Protein AF-A0A537GXL9-F1 (afdb_monomer_lite)

Foldseek 3Di:
DVVVVVVLVCVLVVLVCVQVVVLVVCCVPPVVVCPPPPLLVVLLQVLLQLLQPPPDDFADQAPDDDDNPVVSVVVVVVVLVVLVVVCVVDVVSVSSNNSNSSNSVNNSVNVSCCPNPFWDFDADPVVRDTAIWGADPNWTAGNPNRDTDDPPVPPDPD

Sequence (158 aa):
MISTVSNRLKAGLLPPLLFLIPISLILFSSVRELVGNALFWLSFAAFALVGAFLFLPEDPIPGQSRKKNKLGFFSLFIVLLLIQLASHWSSDIGVLTFGYAGLPAGVGMRGLYYLLFQSRWDYCPKCERYAWLLKRRGKWYCNVKGHVIESSSQERAD

Structure (mmCIF, N/CA/C/O backbone):
data_AF-A0A537GXL9-F1
#
_entry.id   AF-A0A537GXL9-F1
#
loop_
_atom_site.group_PDB
_atom_site.id
_atom_site.type_symbol
_atom_site.label_atom_id
_atom_site.label_alt_id
_atom_site.label_comp_id
_atom_site.label_asym_id
_atom_site.label_entity_id
_atom_site.label_seq_id
_atom_site.pdbx_PDB_ins_code
_atom_site.Cartn_x
_atom_site.Cartn_y
_atom_site.Cartn_z
_atom_site.occupancy
_atom_site.B_iso_or_equiv
_atom_site.auth_seq_id
_atom_site.auth_comp_id
_atom_site.auth_asym_id
_atom_site.auth_atom_id
_atom_site.pdbx_PDB_model_num
ATOM 1 N N . MET A 1 1 ? -31.370 12.625 1.198 1.00 41.97 1 MET A N 1
ATOM 2 C CA . MET A 1 1 ? -30.502 11.434 1.020 1.00 41.97 1 MET A CA 1
ATOM 3 C C . MET A 1 1 ? -29.516 11.520 -0.156 1.00 41.97 1 MET A C 1
ATOM 5 O O . MET A 1 1 ? -28.562 10.759 -0.163 1.00 41.97 1 MET A O 1
ATOM 9 N N . ILE A 1 2 ? -29.657 12.454 -1.108 1.00 39.47 2 ILE A N 1
ATOM 10 C CA . ILE A 1 2 ? -28.772 12.551 -2.293 1.00 39.47 2 ILE A CA 1
ATOM 11 C C . ILE A 1 2 ? -27.398 13.201 -1.980 1.00 39.47 2 ILE A C 1
ATOM 13 O O . ILE A 1 2 ? -26.395 12.892 -2.621 1.00 39.47 2 ILE A O 1
ATOM 17 N N . SER A 1 3 ? -27.297 14.044 -0.945 1.00 46.00 3 SER A N 1
ATOM 18 C CA . SER A 1 3 ? -26.059 14.776 -0.614 1.00 46.00 3 SER A CA 1
ATOM 19 C C . SER A 1 3 ? -24.956 13.922 0.034 1.00 46.00 3 SER A C 1
ATOM 21 O O . SER A 1 3 ? -23.770 14.184 -0.169 1.00 46.00 3 SER A O 1
ATOM 23 N N . THR A 1 4 ? -25.306 12.870 0.779 1.00 45.09 4 THR A N 1
ATOM 24 C CA . THR A 1 4 ? -24.334 11.999 1.465 1.00 45.09 4 THR A CA 1
ATOM 25 C C . THR A 1 4 ? -23.649 11.012 0.521 1.00 45.09 4 THR A C 1
ATOM 27 O O . THR A 1 4 ? -22.480 10.683 0.736 1.00 45.09 4 THR A O 1
ATOM 30 N N . VAL A 1 5 ? -24.324 10.590 -0.556 1.00 48.75 5 VAL A N 1
ATOM 31 C CA . VAL A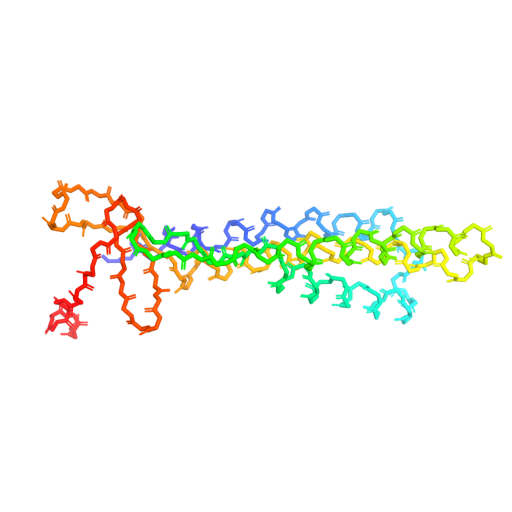 1 5 ? -23.738 9.731 -1.600 1.00 48.75 5 VAL A CA 1
ATOM 32 C C . VAL A 1 5 ? -22.631 10.481 -2.342 1.00 48.75 5 VAL A C 1
ATOM 34 O O . VAL A 1 5 ? -21.537 9.943 -2.476 1.00 48.75 5 VAL A O 1
ATOM 37 N N . SER A 1 6 ? -22.855 11.753 -2.704 1.00 56.94 6 SER A N 1
ATOM 38 C CA . SER A 1 6 ? -21.841 12.631 -3.321 1.00 56.94 6 SER A CA 1
ATOM 39 C C . SER A 1 6 ? -20.557 12.705 -2.493 1.00 56.94 6 SER A C 1
ATOM 41 O O . SER A 1 6 ? -19.464 12.561 -3.034 1.00 56.94 6 SER A O 1
ATOM 43 N N . ASN A 1 7 ? -20.668 12.896 -1.176 1.00 58.25 7 ASN A N 1
ATOM 44 C CA . ASN A 1 7 ? -19.492 13.075 -0.323 1.00 58.25 7 ASN A CA 1
ATOM 45 C C . ASN A 1 7 ? -18.749 11.765 -0.059 1.00 58.25 7 ASN A C 1
ATOM 47 O O . ASN A 1 7 ? -17.525 11.783 0.027 1.00 58.25 7 ASN A O 1
ATOM 51 N N . ARG A 1 8 ? -19.449 10.625 0.005 1.00 54.66 8 ARG A N 1
ATOM 52 C CA . ARG A 1 8 ? -18.805 9.303 0.078 1.00 54.66 8 ARG A CA 1
ATOM 53 C C . ARG A 1 8 ? -18.135 8.915 -1.234 1.00 54.66 8 ARG A C 1
ATOM 55 O O . ARG A 1 8 ? -17.025 8.399 -1.201 1.00 54.66 8 ARG A O 1
ATOM 62 N N . LEU A 1 9 ? -18.768 9.206 -2.371 1.00 56.34 9 LEU A N 1
ATOM 63 C CA . LEU A 1 9 ? -18.179 8.963 -3.685 1.00 56.34 9 LEU A CA 1
ATOM 64 C C . LEU A 1 9 ? -16.946 9.848 -3.889 1.00 56.34 9 LEU A C 1
ATOM 66 O O . LEU A 1 9 ? -15.905 9.343 -4.282 1.00 56.34 9 LEU A O 1
ATOM 70 N N . LYS A 1 10 ? -17.022 11.139 -3.538 1.00 59.00 10 LYS A N 1
ATOM 71 C CA . LYS A 1 10 ? -15.880 12.067 -3.575 1.00 59.00 10 LYS A CA 1
ATOM 72 C C . LYS A 1 10 ? -14.770 11.634 -2.621 1.00 59.00 10 LYS A C 1
ATOM 74 O O . LYS A 1 10 ? -13.634 11.523 -3.054 1.00 59.00 10 LYS A O 1
ATOM 79 N N . ALA A 1 11 ? -15.080 11.317 -1.363 1.00 59.38 11 ALA A N 1
ATOM 80 C CA . ALA A 1 11 ? -14.088 10.825 -0.403 1.00 59.38 11 ALA A CA 1
ATOM 81 C C . ALA A 1 11 ? -13.484 9.473 -0.815 1.00 59.38 11 ALA A C 1
ATOM 83 O O . ALA A 1 11 ? -12.357 9.168 -0.439 1.00 59.38 11 ALA A O 1
ATOM 84 N N . GLY A 1 12 ? -14.220 8.683 -1.599 1.00 59.16 12 GLY A N 1
ATOM 85 C CA . GLY A 1 12 ? -13.768 7.400 -2.108 1.00 59.16 12 GLY A CA 1
ATOM 86 C C . GLY A 1 12 ? -12.988 7.454 -3.422 1.00 59.16 12 GLY A C 1
ATOM 87 O O . GLY A 1 12 ? -12.101 6.633 -3.613 1.00 59.16 12 GLY A O 1
ATOM 88 N N . LEU A 1 13 ? -13.285 8.416 -4.303 1.00 65.06 13 LEU A N 1
ATOM 89 C CA . LEU A 1 13 ? -12.638 8.622 -5.609 1.00 65.06 13 LEU A CA 1
ATOM 90 C C . LEU A 1 13 ? -11.437 9.561 -5.547 1.00 65.06 13 LEU A C 1
ATOM 92 O O . LEU A 1 13 ? -10.501 9.394 -6.327 1.00 65.06 13 LEU A O 1
ATOM 96 N N . LEU A 1 14 ? -11.435 10.516 -4.617 1.00 68.75 14 LEU A N 1
ATOM 97 C CA . LEU A 1 14 ? -10.357 11.486 -4.463 1.00 68.75 14 LEU A CA 1
ATOM 98 C C . LEU A 1 14 ? -9.008 10.824 -4.133 1.00 68.75 14 LEU A C 1
ATOM 100 O O . LEU A 1 14 ? -8.039 11.145 -4.817 1.00 68.75 14 LEU A O 1
ATOM 104 N N . PRO A 1 15 ? -8.900 9.879 -3.177 1.00 68.19 15 PRO A N 1
ATOM 105 C CA . PRO A 1 15 ? -7.617 9.246 -2.922 1.00 68.19 15 PRO A CA 1
ATOM 106 C C . PRO A 1 15 ? -7.126 8.350 -4.083 1.00 68.19 15 PRO A C 1
ATOM 108 O O . PRO A 1 15 ? -5.938 8.435 -4.383 1.00 68.19 15 PRO A O 1
ATOM 111 N N . PRO A 1 16 ? -7.961 7.568 -4.812 1.00 67.19 16 PRO A N 1
ATOM 112 C CA . PRO A 1 16 ? -7.528 6.880 -6.029 1.00 67.19 16 PRO A CA 1
ATOM 113 C C . PRO A 1 16 ? -7.030 7.830 -7.106 1.00 67.19 16 PRO A C 1
ATOM 115 O O . PRO A 1 16 ? -5.985 7.574 -7.696 1.00 67.19 16 PRO A O 1
ATOM 118 N N . LEU A 1 17 ? -7.739 8.936 -7.336 1.00 67.62 17 LEU A N 1
ATOM 119 C CA . LEU A 1 17 ? -7.337 9.957 -8.303 1.00 67.62 17 LEU A CA 1
ATOM 120 C C . LEU A 1 17 ? -6.001 10.597 -7.922 1.00 67.62 17 LEU A C 1
ATOM 122 O O . LEU A 1 17 ? -5.099 10.654 -8.754 1.00 67.62 17 LEU A O 1
ATOM 126 N N . LEU A 1 18 ? -5.836 11.006 -6.661 1.00 70.12 18 LEU A N 1
ATOM 127 C CA . LEU A 1 18 ? -4.585 11.584 -6.158 1.00 70.12 18 LEU A CA 1
ATOM 128 C C . LEU A 1 18 ? -3.403 10.614 -6.249 1.00 70.12 18 LEU A C 1
ATOM 130 O O . LEU A 1 18 ? -2.265 11.065 -6.316 1.00 70.12 18 LEU A O 1
ATOM 134 N N . PHE A 1 19 ? -3.658 9.305 -6.268 1.00 69.44 19 PHE A N 1
ATOM 135 C CA . PHE A 1 19 ? -2.617 8.290 -6.381 1.00 69.44 19 PHE A CA 1
ATOM 136 C C . PHE A 1 19 ? -2.311 7.914 -7.839 1.00 69.44 19 PHE A C 1
ATOM 138 O O . PHE A 1 19 ? -1.150 7.807 -8.228 1.00 69.44 19 PHE A O 1
ATOM 145 N N . LEU A 1 20 ? -3.343 7.750 -8.671 1.00 70.19 20 LEU A N 1
ATOM 146 C CA . LEU A 1 20 ? -3.208 7.343 -10.070 1.00 70.19 20 LEU A CA 1
ATOM 147 C C . LEU A 1 20 ? -2.643 8.458 -10.951 1.00 70.19 20 LEU A C 1
ATOM 149 O O . LEU A 1 20 ? -1.843 8.163 -11.835 1.00 70.19 20 LEU A O 1
ATOM 153 N N . ILE A 1 21 ? -3.004 9.723 -10.714 1.00 73.88 21 ILE A N 1
ATOM 154 C CA . ILE A 1 21 ? -2.525 10.865 -11.512 1.00 73.88 21 ILE A CA 1
ATOM 155 C C . ILE A 1 21 ? -0.989 10.985 -11.506 1.00 73.88 21 ILE A C 1
ATOM 157 O O . ILE A 1 21 ? -0.410 10.989 -12.591 1.00 73.88 21 ILE A O 1
ATOM 161 N N . PRO A 1 22 ? -0.292 11.044 -10.353 1.00 70.50 22 PRO A N 1
ATOM 162 C CA . PRO A 1 22 ? 1.165 11.160 -10.334 1.00 70.50 22 PRO A CA 1
ATOM 163 C C . PRO A 1 22 ? 1.866 9.916 -10.891 1.00 70.50 22 PRO A C 1
ATOM 165 O O . PRO A 1 22 ? 2.869 10.058 -11.580 1.00 70.50 22 PRO A O 1
ATOM 168 N N . ILE A 1 23 ? 1.323 8.710 -10.674 1.00 70.38 23 ILE A N 1
ATOM 169 C CA . ILE A 1 23 ? 1.855 7.481 -11.292 1.00 70.38 23 ILE A CA 1
ATOM 170 C C . ILE A 1 23 ? 1.753 7.566 -12.816 1.00 70.38 23 ILE A C 1
ATOM 172 O O . ILE A 1 23 ? 2.722 7.285 -13.515 1.00 70.38 23 ILE A O 1
ATOM 176 N N . SER A 1 24 ? 0.598 8.000 -13.323 1.00 67.81 24 SER A N 1
ATOM 177 C CA . SER A 1 24 ? 0.365 8.188 -14.757 1.00 67.81 24 SER A CA 1
ATOM 178 C C . SER A 1 24 ? 1.318 9.234 -15.332 1.00 67.81 24 SER A C 1
ATOM 180 O O . SER A 1 24 ? 1.925 9.001 -16.370 1.00 67.81 24 SER A O 1
ATOM 182 N N . LEU A 1 25 ? 1.504 10.356 -14.633 1.00 70.62 25 LEU A N 1
ATOM 183 C CA . LEU A 1 25 ? 2.445 11.405 -15.020 1.00 70.62 25 LEU A CA 1
ATOM 184 C C . LEU A 1 25 ? 3.879 10.881 -15.093 1.00 70.62 25 LEU A C 1
ATOM 186 O O . LEU A 1 25 ? 4.509 11.069 -16.122 1.00 70.62 25 LEU A O 1
ATOM 190 N N . ILE A 1 26 ? 4.359 10.166 -14.071 1.00 69.38 26 ILE A N 1
ATOM 191 C CA . ILE A 1 26 ? 5.714 9.589 -14.048 1.00 69.38 26 ILE A CA 1
ATOM 192 C C . ILE A 1 26 ? 5.900 8.577 -15.188 1.00 69.38 26 ILE A C 1
ATOM 194 O O . ILE A 1 26 ? 6.910 8.618 -15.892 1.00 69.38 26 ILE A O 1
ATOM 198 N N . LEU A 1 27 ? 4.915 7.701 -15.412 1.00 69.12 27 LEU A N 1
ATOM 199 C CA . LEU A 1 27 ? 4.936 6.725 -16.507 1.00 69.12 27 LEU A CA 1
ATOM 200 C C . LEU A 1 27 ? 5.019 7.413 -17.878 1.00 69.12 27 LEU A C 1
ATOM 202 O O . LEU A 1 27 ? 5.805 6.997 -18.729 1.00 69.12 27 LEU A O 1
ATOM 206 N N . PHE A 1 28 ? 4.246 8.482 -18.082 1.00 68.06 28 PHE A N 1
ATOM 207 C CA . PHE A 1 28 ? 4.192 9.199 -19.356 1.00 68.06 28 PHE A CA 1
ATOM 208 C C . PHE A 1 28 ? 5.348 10.185 -19.574 1.00 68.06 28 PHE A C 1
ATOM 210 O O . PHE A 1 28 ? 5.739 10.389 -20.723 1.00 68.06 28 PHE A O 1
ATOM 217 N N . SER A 1 29 ? 5.899 10.796 -18.521 1.00 70.75 29 SER A N 1
ATOM 218 C CA . SER A 1 29 ? 6.971 11.793 -18.638 1.00 70.75 29 SER A CA 1
ATOM 219 C C . SER A 1 29 ? 8.365 11.181 -18.636 1.00 70.75 29 SER A C 1
ATOM 221 O O . SER A 1 29 ? 9.248 11.680 -19.325 1.00 70.75 29 SER A O 1
ATOM 223 N N . SER A 1 30 ? 8.577 10.129 -17.844 1.00 68.69 30 SER A N 1
ATOM 224 C CA . SER A 1 30 ? 9.926 9.668 -17.487 1.00 68.69 30 SER A CA 1
ATOM 225 C C . SER A 1 30 ? 10.250 8.274 -18.017 1.00 68.69 30 SER A C 1
ATOM 227 O O . SER A 1 30 ? 11.415 7.896 -18.056 1.00 68.69 30 SER A O 1
ATOM 229 N N . VAL A 1 31 ? 9.233 7.507 -18.420 1.00 69.25 31 VAL A N 1
ATOM 230 C CA . VAL A 1 31 ? 9.354 6.071 -18.738 1.00 69.25 31 VAL A CA 1
ATOM 231 C C . VAL A 1 31 ? 8.702 5.751 -20.096 1.00 69.25 31 VAL A C 1
ATOM 233 O O . VAL A 1 31 ? 8.457 4.595 -20.428 1.00 69.25 31 VAL A O 1
ATOM 236 N N . ARG A 1 32 ? 8.431 6.780 -20.918 1.00 72.62 32 ARG A N 1
ATOM 237 C CA . ARG A 1 32 ? 7.659 6.682 -22.171 1.00 72.62 32 ARG A CA 1
ATOM 238 C C . ARG A 1 32 ? 8.221 5.655 -23.156 1.00 72.62 32 ARG A C 1
ATOM 240 O O . ARG A 1 32 ? 7.454 4.923 -23.772 1.00 72.62 32 ARG A O 1
ATOM 247 N N . GLU A 1 33 ? 9.542 5.580 -23.280 1.00 76.62 33 GLU A N 1
ATOM 248 C CA . GLU A 1 33 ? 10.225 4.645 -24.189 1.00 76.62 33 GLU A CA 1
ATOM 249 C C . GLU A 1 33 ? 10.126 3.182 -23.728 1.00 76.62 33 GLU A C 1
ATOM 251 O O . GLU A 1 33 ? 10.282 2.257 -24.519 1.00 76.62 33 GLU A O 1
ATOM 256 N N . LEU A 1 34 ? 9.802 2.961 -22.453 1.00 73.00 34 LEU A N 1
ATOM 257 C CA . LEU A 1 34 ? 9.731 1.644 -21.820 1.00 73.00 34 LEU A CA 1
ATOM 258 C C . LEU A 1 34 ? 8.291 1.106 -21.746 1.00 73.00 34 LEU A C 1
ATOM 260 O O . LEU A 1 34 ? 8.098 -0.072 -21.455 1.00 73.00 34 LEU A O 1
ATOM 264 N N . VAL A 1 35 ? 7.279 1.921 -22.078 1.00 74.62 35 VAL A N 1
ATOM 265 C CA . VAL A 1 35 ? 5.852 1.530 -22.104 1.00 74.62 35 VAL A CA 1
ATOM 266 C C . VAL A 1 35 ? 5.581 0.381 -23.085 1.00 74.62 35 VAL A C 1
ATOM 268 O O . VAL A 1 35 ? 4.675 -0.418 -22.860 1.00 74.62 35 VAL A O 1
ATOM 271 N N . GLY A 1 36 ? 6.373 0.255 -24.154 1.00 79.75 36 GLY A N 1
ATOM 272 C CA . GLY A 1 36 ? 6.278 -0.864 -25.101 1.00 79.75 36 GLY A CA 1
ATOM 273 C C . GLY A 1 36 ? 6.973 -2.151 -24.639 1.00 79.75 36 GLY A C 1
ATOM 274 O O . GLY A 1 36 ? 6.840 -3.181 -25.296 1.00 79.75 36 GLY A O 1
ATOM 275 N N . ASN A 1 37 ? 7.723 -2.120 -23.534 1.00 82.38 37 ASN A N 1
ATOM 276 C CA . ASN A 1 37 ? 8.543 -3.243 -23.094 1.00 82.38 37 ASN A CA 1
ATOM 277 C C . ASN A 1 37 ? 7.761 -4.166 -22.141 1.00 82.38 37 ASN A C 1
ATOM 279 O O . ASN A 1 37 ? 7.319 -3.762 -21.066 1.00 82.38 37 ASN A O 1
ATOM 283 N N . ALA A 1 38 ? 7.616 -5.442 -22.506 1.00 85.12 38 ALA A N 1
ATOM 284 C CA . ALA A 1 38 ? 6.902 -6.423 -21.686 1.00 85.12 38 ALA A CA 1
ATOM 285 C C . ALA A 1 38 ? 7.577 -6.673 -20.322 1.00 85.12 38 ALA A C 1
ATOM 287 O O . ALA A 1 38 ? 6.888 -6.872 -19.320 1.00 85.12 38 ALA A O 1
ATOM 288 N N . LEU A 1 39 ? 8.914 -6.615 -20.256 1.00 84.06 39 LEU A N 1
ATOM 289 C CA . LEU A 1 39 ? 9.665 -6.792 -19.007 1.00 84.06 39 LEU A CA 1
ATOM 290 C C . LEU A 1 39 ? 9.406 -5.647 -18.023 1.00 84.06 39 LEU A C 1
ATOM 292 O O . LEU A 1 39 ? 9.336 -5.871 -16.812 1.00 84.06 39 LEU A O 1
ATOM 296 N N . PHE A 1 40 ? 9.195 -4.433 -18.538 1.00 85.25 40 PHE A N 1
ATOM 297 C CA . PHE A 1 40 ? 8.793 -3.295 -17.720 1.00 85.25 40 PHE A CA 1
ATOM 298 C C . PHE A 1 40 ? 7.449 -3.568 -17.030 1.00 85.25 40 PHE A C 1
ATOM 300 O O . PHE A 1 40 ? 7.366 -3.503 -15.807 1.00 85.25 40 PHE A O 1
ATOM 307 N N . TRP A 1 41 ? 6.415 -3.968 -17.774 1.00 86.94 41 TRP A N 1
ATOM 308 C CA . TRP A 1 41 ? 5.0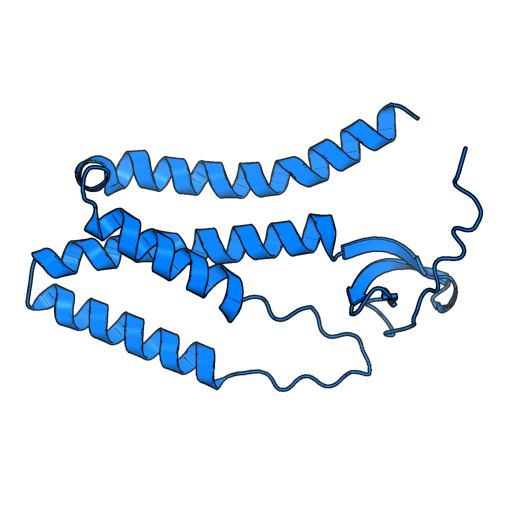99 -4.253 -17.188 1.00 86.94 41 TRP A CA 1
ATOM 309 C C . TRP A 1 41 ? 5.109 -5.434 -16.225 1.00 86.94 41 TRP A C 1
ATOM 311 O O . TRP A 1 41 ? 4.437 -5.388 -15.194 1.00 86.94 41 TRP A O 1
ATOM 321 N N . LEU A 1 42 ? 5.892 -6.471 -16.527 1.00 87.62 42 LEU A N 1
ATOM 322 C CA . LEU A 1 42 ? 6.038 -7.629 -15.651 1.00 87.62 42 LEU A CA 1
ATOM 323 C C . LEU A 1 42 ? 6.684 -7.231 -14.319 1.00 87.62 42 LEU A C 1
ATOM 325 O O . LEU A 1 42 ? 6.162 -7.574 -13.257 1.00 87.62 42 LEU A O 1
ATOM 329 N N . SER A 1 43 ? 7.772 -6.457 -14.362 1.00 86.81 43 SER A N 1
ATOM 330 C CA . SER A 1 43 ? 8.409 -5.942 -13.145 1.00 86.81 43 SER A CA 1
ATOM 331 C C . SER A 1 43 ? 7.492 -4.989 -12.381 1.00 86.81 43 SER A C 1
ATOM 333 O O . SER A 1 43 ? 7.310 -5.166 -11.178 1.00 86.81 43 SER A O 1
ATOM 335 N N . PHE A 1 44 ? 6.831 -4.053 -13.065 1.00 87.31 44 PHE A N 1
ATOM 336 C CA . PHE A 1 44 ? 5.856 -3.145 -12.465 1.00 87.31 44 PHE A CA 1
ATOM 337 C C . PHE A 1 44 ? 4.735 -3.907 -11.747 1.00 87.31 44 PHE A C 1
ATOM 339 O O . PHE A 1 44 ? 4.434 -3.618 -10.590 1.00 87.31 44 PHE A O 1
ATOM 346 N N . ALA A 1 45 ? 4.145 -4.916 -12.392 1.00 87.56 45 ALA A N 1
ATOM 347 C CA . ALA A 1 45 ? 3.084 -5.731 -11.807 1.00 87.56 45 ALA A CA 1
ATOM 348 C C . ALA A 1 45 ? 3.577 -6.547 -10.603 1.00 87.56 45 ALA A C 1
ATOM 350 O O . ALA A 1 45 ? 2.898 -6.596 -9.575 1.00 87.56 45 ALA A O 1
ATOM 351 N N . ALA A 1 46 ? 4.770 -7.144 -10.691 1.00 87.94 46 ALA A N 1
ATOM 352 C CA . ALA A 1 46 ? 5.376 -7.870 -9.578 1.00 87.94 46 ALA A CA 1
ATOM 353 C C . ALA A 1 46 ? 5.603 -6.945 -8.372 1.00 87.94 46 ALA A C 1
ATOM 355 O O . ALA A 1 46 ? 5.186 -7.257 -7.256 1.00 87.94 46 ALA A O 1
ATOM 356 N N . PHE A 1 47 ? 6.183 -5.766 -8.598 1.00 86.38 47 PHE A N 1
ATOM 357 C CA . PHE A 1 47 ? 6.399 -4.770 -7.553 1.00 86.38 47 PHE A CA 1
ATOM 358 C C . PHE A 1 47 ? 5.092 -4.201 -6.997 1.00 86.38 47 PHE A C 1
ATOM 360 O O . PHE A 1 47 ? 4.999 -3.989 -5.789 1.00 86.38 47 PHE A O 1
ATOM 367 N N . ALA A 1 48 ? 4.058 -4.034 -7.821 1.00 86.19 48 ALA A N 1
ATOM 368 C CA . ALA A 1 48 ? 2.729 -3.638 -7.364 1.00 86.19 48 ALA A CA 1
ATOM 369 C C . ALA A 1 48 ? 2.072 -4.702 -6.480 1.00 86.19 48 ALA A C 1
ATOM 371 O O . ALA A 1 48 ? 1.537 -4.372 -5.421 1.00 86.19 48 ALA A O 1
ATOM 372 N N . LEU A 1 49 ? 2.161 -5.983 -6.841 1.00 86.69 49 LEU A N 1
ATOM 373 C CA . LEU A 1 49 ? 1.685 -7.067 -5.980 1.00 86.69 49 LEU A CA 1
ATOM 374 C C . LEU A 1 49 ? 2.426 -7.058 -4.644 1.00 86.69 49 LEU A C 1
ATOM 376 O O . LEU A 1 49 ? 1.809 -7.077 -3.579 1.00 86.69 49 LEU A O 1
ATOM 380 N N . VAL A 1 50 ? 3.750 -6.953 -4.688 1.00 85.25 50 VAL A N 1
ATOM 381 C CA . VAL A 1 50 ? 4.561 -6.909 -3.475 1.00 85.25 50 VAL A CA 1
ATOM 382 C C . VAL A 1 50 ? 4.197 -5.697 -2.606 1.00 85.25 50 VAL A C 1
ATOM 384 O O . VAL A 1 50 ? 3.969 -5.854 -1.407 1.00 85.25 50 VAL A O 1
ATOM 387 N N . GLY A 1 51 ? 4.038 -4.510 -3.195 1.00 81.25 51 GLY A N 1
ATOM 388 C CA . GLY A 1 51 ? 3.580 -3.310 -2.492 1.00 81.25 51 GLY A CA 1
ATOM 389 C C . GLY A 1 51 ? 2.205 -3.498 -1.847 1.00 81.25 51 GLY A C 1
ATOM 390 O O . GLY A 1 51 ? 2.004 -3.143 -0.683 1.00 81.25 51 GLY A O 1
ATOM 391 N N . ALA A 1 52 ? 1.275 -4.130 -2.565 1.00 81.31 52 ALA A N 1
ATOM 392 C CA . ALA A 1 52 ? -0.087 -4.347 -2.095 1.00 81.31 52 ALA A CA 1
ATOM 393 C C . ALA A 1 52 ? -0.183 -5.338 -0.924 1.00 81.31 52 ALA A C 1
ATOM 395 O O . ALA A 1 52 ? -1.032 -5.169 -0.046 1.00 81.31 52 ALA A O 1
ATOM 396 N N . PHE A 1 53 ? 0.663 -6.368 -0.879 1.00 79.31 53 PHE A N 1
ATOM 397 C CA . PHE A 1 53 ? 0.573 -7.411 0.150 1.00 79.31 53 PHE A CA 1
ATOM 398 C C . PHE A 1 53 ? 1.529 -7.215 1.329 1.00 79.31 53 PHE A C 1
ATOM 400 O O . PHE A 1 53 ? 1.229 -7.675 2.432 1.00 79.31 53 PHE A O 1
ATOM 407 N N . LEU A 1 54 ? 2.659 -6.537 1.127 1.00 75.25 54 LEU A N 1
ATOM 408 C CA . LEU A 1 54 ? 3.758 -6.541 2.093 1.00 75.25 54 LEU A CA 1
ATOM 409 C C . LEU A 1 54 ? 3.759 -5.312 3.024 1.00 75.25 54 LEU A C 1
ATOM 411 O O . LEU A 1 54 ? 4.151 -5.430 4.185 1.00 75.25 54 LEU A O 1
ATOM 415 N N . PHE A 1 55 ? 3.273 -4.153 2.559 1.00 65.12 55 PHE A N 1
ATOM 416 C CA . PHE A 1 55 ? 3.456 -2.870 3.260 1.00 65.12 55 PHE A CA 1
ATOM 417 C C . PHE A 1 55 ? 2.313 -2.418 4.172 1.00 65.12 55 PHE A C 1
ATOM 419 O O . PHE A 1 55 ? 2.575 -1.674 5.114 1.00 65.12 55 PHE A O 1
ATOM 426 N N . LEU A 1 56 ? 1.068 -2.844 3.940 1.00 63.06 56 LEU A N 1
ATOM 427 C CA . LEU A 1 56 ? -0.078 -2.467 4.781 1.00 63.06 56 LEU A CA 1
ATOM 428 C C . LEU A 1 56 ? -0.545 -3.653 5.631 1.00 63.06 56 LEU A C 1
ATOM 430 O O . LEU A 1 56 ? -1.486 -4.368 5.259 1.00 63.06 56 LEU A O 1
ATOM 434 N N . PRO A 1 57 ? 0.078 -3.883 6.801 1.00 58.72 57 PRO A N 1
ATOM 435 C CA . PRO A 1 57 ? -0.574 -4.675 7.820 1.00 58.72 57 PRO A CA 1
ATOM 436 C C . PRO A 1 57 ? -1.854 -3.934 8.246 1.00 58.72 57 PRO A C 1
ATOM 438 O O . PRO A 1 57 ? -1.762 -2.808 8.705 1.00 58.72 57 PRO A O 1
ATOM 441 N N . GLU A 1 58 ? -3.029 -4.583 8.121 1.00 63.72 58 GLU A N 1
ATOM 442 C CA . GLU A 1 58 ? -4.293 -4.188 8.802 1.00 63.72 58 GLU A CA 1
ATOM 443 C C . GLU A 1 58 ? -4.014 -3.489 10.145 1.00 63.72 58 GLU A C 1
ATOM 445 O O . GLU A 1 58 ? -3.219 -4.025 10.939 1.00 63.72 58 GLU A O 1
ATOM 450 N N . ASP A 1 59 ? -4.658 -2.343 10.390 1.00 60.59 59 ASP A N 1
ATOM 451 C CA . ASP A 1 59 ? -4.364 -1.534 11.573 1.00 60.59 59 ASP A CA 1
ATOM 452 C C . ASP A 1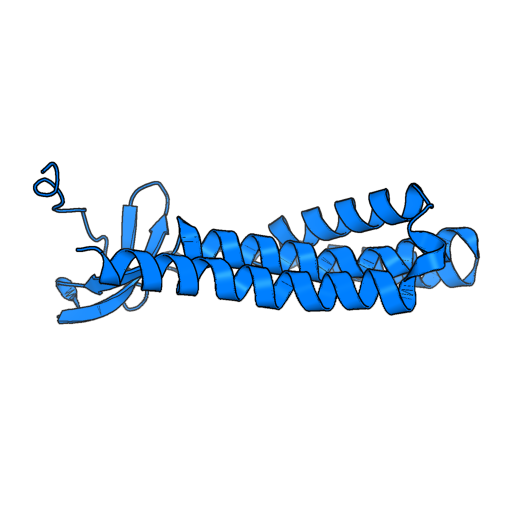 59 ? -4.473 -2.367 12.859 1.00 60.59 59 ASP A C 1
ATOM 454 O O . ASP A 1 59 ? -5.311 -3.276 12.975 1.00 60.59 59 ASP A O 1
ATOM 458 N N . PRO A 1 60 ? -3.609 -2.082 13.846 1.00 59.78 60 PRO A N 1
ATOM 459 C CA . PRO A 1 60 ? -3.663 -2.755 15.126 1.00 59.78 60 PRO A CA 1
ATOM 460 C C . PRO A 1 60 ? -4.979 -2.418 15.828 1.00 59.78 60 PRO A C 1
ATOM 462 O O . PRO A 1 60 ? -5.224 -1.281 16.211 1.00 59.78 60 PRO A O 1
ATOM 465 N N . ILE A 1 61 ? -5.811 -3.433 16.051 1.00 65.69 61 ILE A N 1
ATOM 466 C CA . ILE A 1 61 ? -6.928 -3.322 16.987 1.00 65.69 61 ILE A CA 1
ATOM 467 C C . ILE A 1 61 ? -6.333 -3.403 18.401 1.00 65.69 61 ILE A C 1
ATOM 469 O O . ILE A 1 61 ? -5.666 -4.402 18.704 1.00 65.69 61 ILE A O 1
ATOM 473 N N . PRO A 1 62 ? -6.566 -2.407 19.275 1.00 64.62 62 PRO A N 1
ATOM 474 C CA . PRO A 1 62 ? -6.123 -2.458 20.665 1.00 64.62 62 PRO A CA 1
ATOM 475 C C . PRO A 1 62 ? -6.571 -3.770 21.331 1.00 64.62 62 PRO A C 1
ATOM 477 O O . PRO A 1 62 ? -7.746 -4.125 21.273 1.00 64.62 62 PRO A O 1
ATOM 480 N N . GLY A 1 63 ? -5.632 -4.519 21.919 1.00 59.88 63 GLY A N 1
ATOM 481 C CA . GLY A 1 63 ? -5.893 -5.822 22.553 1.00 59.88 63 GLY A CA 1
ATOM 482 C C . GLY A 1 63 ? -5.696 -7.059 21.662 1.00 59.88 63 GLY A C 1
ATOM 483 O O . GLY A 1 63 ? -5.681 -8.172 22.180 1.00 59.88 63 GLY A O 1
ATOM 484 N N . GLN A 1 64 ? -5.470 -6.908 20.351 1.00 61.59 64 GLN A N 1
ATOM 485 C CA . GLN A 1 64 ? -5.037 -8.014 19.487 1.00 61.59 64 GLN A CA 1
ATOM 486 C C . GLN A 1 64 ? -3.577 -7.825 19.069 1.00 61.59 64 GLN A C 1
ATOM 488 O O . GLN A 1 64 ? -3.262 -7.031 18.183 1.00 61.59 64 GLN A O 1
ATOM 493 N N . SER A 1 65 ? -2.677 -8.586 19.699 1.00 51.97 65 SER A N 1
ATOM 494 C CA . SER A 1 65 ? -1.265 -8.626 19.312 1.00 51.97 65 SER A CA 1
ATOM 495 C C . SER A 1 65 ? -1.112 -9.115 17.871 1.00 51.97 65 SER A C 1
ATOM 497 O O . SER A 1 65 ? -1.713 -10.112 17.463 1.00 51.97 65 SER A O 1
ATOM 499 N N . ARG A 1 66 ? -0.270 -8.423 17.099 1.00 61.16 66 ARG A N 1
ATOM 500 C CA . ARG A 1 66 ? 0.185 -8.877 15.786 1.00 61.16 66 ARG A CA 1
ATOM 501 C C . ARG A 1 66 ? 1.685 -9.117 15.822 1.00 61.16 66 ARG A C 1
ATOM 503 O O . ARG A 1 66 ? 2.450 -8.248 16.236 1.00 61.16 66 ARG A O 1
ATOM 510 N N . LYS A 1 67 ? 2.115 -10.257 15.280 1.00 56.22 67 LYS A N 1
ATOM 511 C CA . LYS A 1 67 ? 3.512 -10.453 14.885 1.00 56.22 67 LYS A CA 1
ATOM 512 C C . LYS A 1 67 ? 3.796 -9.509 13.714 1.00 56.22 67 LYS A C 1
ATOM 514 O O . LYS A 1 67 ? 3.307 -9.728 12.609 1.00 56.22 67 LYS A O 1
ATOM 519 N N . LYS A 1 68 ? 4.542 -8.426 13.958 1.00 56.66 68 LYS A N 1
ATOM 520 C CA . LYS A 1 68 ? 5.093 -7.585 12.885 1.00 56.66 68 LYS A CA 1
ATOM 521 C C . LYS A 1 68 ? 6.017 -8.467 12.049 1.00 56.66 68 LYS A C 1
ATOM 523 O O . LYS A 1 68 ? 7.030 -8.937 12.563 1.00 56.66 68 LYS A O 1
ATOM 528 N N . ASN A 1 69 ? 5.673 -8.705 10.787 1.00 59.31 69 ASN A N 1
ATOM 529 C CA . ASN A 1 69 ? 6.450 -9.576 9.911 1.00 59.31 69 ASN A CA 1
ATOM 530 C C . ASN A 1 69 ? 7.672 -8.814 9.362 1.00 59.31 69 ASN A C 1
ATOM 532 O O . ASN A 1 69 ? 7.737 -8.464 8.187 1.00 59.31 69 ASN A O 1
ATOM 536 N N . LYS A 1 70 ? 8.634 -8.503 10.246 1.00 64.00 70 LYS A N 1
ATOM 537 C CA . LYS A 1 70 ? 9.870 -7.766 9.913 1.00 64.00 70 LYS A CA 1
ATOM 538 C C . LYS A 1 70 ? 10.701 -8.473 8.831 1.00 64.00 70 LYS A C 1
ATOM 540 O O . LYS A 1 70 ? 11.418 -7.813 8.089 1.00 64.00 70 LYS A O 1
ATOM 545 N N . LEU A 1 71 ? 10.559 -9.795 8.721 1.00 67.44 71 LEU A N 1
ATOM 546 C CA . LEU A 1 71 ? 11.281 -10.627 7.761 1.00 67.44 71 LEU A CA 1
ATOM 547 C C . LEU A 1 71 ? 10.953 -10.267 6.301 1.00 67.44 71 LEU A C 1
ATOM 549 O O . LEU A 1 71 ? 11.860 -10.208 5.481 1.00 67.44 71 LEU A O 1
ATOM 553 N N . GLY A 1 72 ? 9.687 -9.951 5.995 1.00 71.25 72 GLY A N 1
ATOM 554 C CA . GLY A 1 72 ? 9.266 -9.608 4.630 1.00 71.25 72 GLY A CA 1
ATOM 555 C C . GLY A 1 72 ? 9.851 -8.284 4.132 1.00 71.25 72 GLY A C 1
ATOM 556 O O . GLY A 1 72 ? 10.200 -8.152 2.962 1.00 71.25 72 GLY A O 1
ATOM 557 N N . PHE A 1 73 ? 9.999 -7.300 5.024 1.00 72.81 73 PHE A N 1
ATOM 558 C CA . PHE A 1 73 ? 10.614 -6.013 4.683 1.00 72.81 73 PHE A CA 1
ATOM 559 C C . PHE A 1 73 ? 12.109 -6.162 4.405 1.00 72.81 73 PHE A C 1
ATOM 561 O O . PHE A 1 73 ? 12.626 -5.571 3.461 1.00 72.81 73 PHE A O 1
ATOM 568 N N . PHE A 1 74 ? 12.798 -6.978 5.205 1.00 77.00 74 PHE A N 1
ATOM 569 C CA . PHE A 1 74 ? 14.223 -7.230 5.018 1.00 77.00 74 PHE A CA 1
ATOM 570 C C . PHE A 1 74 ? 14.497 -8.010 3.725 1.00 77.00 74 PHE A C 1
ATOM 572 O O . PHE A 1 74 ? 15.399 -7.644 2.974 1.00 77.00 74 PHE A O 1
ATOM 579 N N . SER A 1 75 ? 13.676 -9.020 3.402 1.00 78.25 75 SER A N 1
ATOM 580 C CA . SER A 1 75 ? 13.804 -9.748 2.133 1.00 78.25 75 SER A CA 1
ATOM 581 C C . SER A 1 75 ? 13.556 -8.849 0.922 1.00 78.25 75 SER A C 1
ATOM 583 O O . SER A 1 75 ? 14.285 -8.942 -0.060 1.00 78.25 75 SER A O 1
ATOM 585 N N . LEU A 1 76 ? 12.573 -7.944 0.997 1.00 79.38 76 LEU A N 1
ATOM 586 C CA . LEU A 1 76 ? 12.319 -6.966 -0.062 1.00 79.38 76 LEU A CA 1
ATOM 587 C C . LEU A 1 76 ? 13.537 -6.068 -0.299 1.00 79.38 76 LEU A C 1
ATOM 589 O O . LEU A 1 76 ? 13.938 -5.864 -1.441 1.00 79.38 76 LEU A O 1
ATOM 593 N N . PHE A 1 77 ? 14.121 -5.545 0.780 1.00 80.00 77 PHE A N 1
ATOM 594 C CA . PHE A 1 77 ? 15.285 -4.671 0.697 1.00 80.00 77 PHE A CA 1
ATOM 595 C C . PHE A 1 77 ? 16.464 -5.369 0.010 1.00 80.00 77 PHE A C 1
ATOM 597 O O . PHE A 1 77 ? 17.081 -4.789 -0.878 1.00 80.00 77 PHE A O 1
ATOM 604 N N . ILE A 1 78 ? 16.723 -6.635 0.355 1.00 83.19 78 ILE A N 1
ATOM 605 C CA . ILE A 1 78 ? 17.768 -7.438 -0.295 1.00 83.19 78 ILE A CA 1
ATOM 606 C C . ILE A 1 78 ? 17.471 -7.628 -1.786 1.00 83.19 78 ILE A C 1
ATOM 608 O O . ILE A 1 78 ? 18.366 -7.445 -2.605 1.00 83.19 78 ILE A O 1
ATOM 612 N N . VAL A 1 79 ? 16.230 -7.958 -2.159 1.00 82.81 79 VAL A N 1
ATOM 613 C CA . VAL A 1 79 ? 15.849 -8.148 -3.571 1.00 82.81 79 VAL A CA 1
ATOM 614 C C . VAL A 1 79 ? 16.040 -6.861 -4.378 1.00 82.81 79 VAL A C 1
ATOM 616 O O . VAL A 1 79 ? 16.618 -6.903 -5.462 1.00 82.81 79 VAL A O 1
ATOM 619 N N . LEU A 1 80 ? 15.620 -5.714 -3.839 1.00 82.44 80 LEU A N 1
ATOM 620 C CA . LEU A 1 80 ? 15.818 -4.408 -4.478 1.00 82.44 80 LEU A CA 1
ATOM 621 C C . LEU A 1 80 ? 17.306 -4.067 -4.626 1.00 82.44 80 LEU A C 1
ATOM 623 O O . LEU A 1 80 ? 17.727 -3.584 -5.676 1.00 82.44 80 LEU A O 1
ATOM 627 N N . LEU A 1 81 ? 18.110 -4.355 -3.600 1.00 83.12 81 LEU A N 1
ATOM 628 C CA . LEU A 1 81 ? 19.555 -4.141 -3.634 1.00 83.12 81 LEU A CA 1
ATOM 629 C C . LEU A 1 81 ? 20.217 -5.004 -4.720 1.00 83.12 81 LEU A C 1
ATOM 631 O O . LEU A 1 81 ? 21.020 -4.495 -5.496 1.00 83.12 81 LEU A O 1
ATOM 635 N N . LEU A 1 82 ? 19.847 -6.285 -4.816 1.00 84.94 82 LEU A N 1
ATOM 636 C CA . LEU A 1 82 ? 20.376 -7.206 -5.825 1.00 84.94 82 LEU A CA 1
ATOM 637 C C . LEU A 1 82 ? 20.006 -6.787 -7.249 1.00 84.94 82 LEU A C 1
ATOM 639 O O . LEU A 1 82 ? 20.869 -6.814 -8.122 1.00 84.94 82 LEU A O 1
ATOM 643 N N . ILE A 1 83 ? 18.762 -6.362 -7.489 1.00 82.44 83 ILE A N 1
ATOM 644 C CA . ILE A 1 83 ? 18.335 -5.878 -8.812 1.00 82.44 83 ILE A CA 1
ATOM 645 C C . ILE A 1 83 ? 19.081 -4.586 -9.170 1.00 82.44 83 ILE A C 1
ATOM 647 O O . ILE A 1 83 ? 19.526 -4.435 -10.307 1.00 82.44 83 ILE A O 1
ATOM 651 N N . GLN A 1 84 ? 19.308 -3.692 -8.201 1.00 81.19 84 GLN A N 1
ATOM 652 C CA . GLN A 1 84 ? 20.102 -2.481 -8.419 1.00 81.19 84 GLN A CA 1
ATOM 653 C C . GLN A 1 84 ? 21.568 -2.808 -8.753 1.00 81.19 84 GLN A C 1
ATOM 655 O O . GLN A 1 84 ? 22.120 -2.250 -9.698 1.00 81.19 84 GLN A O 1
ATOM 660 N N . LEU A 1 85 ? 22.193 -3.738 -8.029 1.00 84.00 85 LEU A N 1
ATOM 661 C CA . LEU A 1 85 ? 23.557 -4.207 -8.308 1.00 84.00 85 LEU A CA 1
ATOM 662 C C . LEU A 1 85 ? 23.660 -4.880 -9.686 1.00 84.00 85 LEU A C 1
ATOM 664 O O . LEU A 1 85 ? 24.576 -4.582 -10.449 1.00 84.00 85 LEU A O 1
ATOM 668 N N . ALA A 1 86 ? 22.694 -5.732 -10.035 1.00 82.06 86 ALA A N 1
ATOM 669 C CA . ALA A 1 86 ? 22.643 -6.414 -11.325 1.00 82.06 86 ALA A CA 1
ATOM 670 C C . ALA A 1 86 ? 22.410 -5.442 -12.495 1.00 82.06 86 ALA A C 1
ATOM 672 O O . ALA A 1 86 ? 22.979 -5.633 -13.570 1.00 82.06 86 ALA A O 1
ATOM 673 N N . SER A 1 87 ? 21.653 -4.359 -12.280 1.00 81.38 87 SER A N 1
ATOM 674 C CA . SER A 1 87 ? 21.441 -3.317 -13.296 1.00 81.38 87 SER A CA 1
ATOM 675 C C . SER A 1 87 ? 22.730 -2.606 -13.723 1.00 81.38 87 SER A C 1
ATOM 677 O O . SER A 1 87 ? 22.827 -2.129 -14.848 1.00 81.38 87 SER A O 1
ATOM 679 N N . HIS A 1 88 ? 23.750 -2.584 -12.859 1.00 80.56 88 HIS A N 1
ATOM 680 C CA . HIS A 1 88 ? 25.055 -2.011 -13.189 1.00 80.56 88 HIS A CA 1
ATOM 681 C C . HIS A 1 88 ? 25.886 -2.933 -14.105 1.00 80.56 88 HIS A C 1
ATOM 683 O O . HIS A 1 88 ? 26.833 -2.487 -14.748 1.00 80.56 88 HIS A O 1
ATOM 689 N N . TRP A 1 89 ? 25.563 -4.227 -14.155 1.00 81.31 89 TRP A N 1
ATOM 690 C CA . TRP A 1 89 ? 26.310 -5.233 -14.920 1.00 81.31 89 TRP A CA 1
ATOM 691 C C . TRP A 1 89 ? 25.639 -5.580 -16.254 1.00 81.31 89 TRP A C 1
ATOM 693 O O . TRP A 1 89 ? 26.302 -6.076 -17.159 1.00 81.31 89 TRP A O 1
ATOM 703 N N . SER A 1 90 ? 24.339 -5.308 -16.398 1.00 79.12 90 SER A N 1
ATOM 704 C CA . SER A 1 90 ? 23.588 -5.534 -17.634 1.00 79.12 90 SER A CA 1
ATOM 705 C C . SER A 1 90 ? 22.549 -4.435 -17.850 1.00 79.12 90 SER A C 1
ATOM 707 O O . SER A 1 90 ? 21.673 -4.215 -17.011 1.00 79.12 90 SER A O 1
ATOM 709 N N . SER A 1 91 ? 22.618 -3.777 -19.010 1.00 69.94 91 SER A N 1
ATOM 710 C CA . SER A 1 91 ? 21.683 -2.720 -19.417 1.00 69.94 91 SER A CA 1
ATOM 711 C C . SER A 1 91 ? 20.239 -3.212 -19.534 1.00 69.94 91 SER A C 1
ATOM 713 O O . SER A 1 91 ? 19.314 -2.464 -19.223 1.00 69.94 91 SER A O 1
ATOM 715 N N . ASP A 1 92 ? 20.036 -4.480 -19.902 1.00 71.75 92 ASP A N 1
ATOM 716 C CA . ASP A 1 92 ? 18.702 -5.075 -20.058 1.00 71.75 92 ASP A CA 1
ATOM 717 C C . ASP A 1 92 ? 17.989 -5.243 -18.706 1.00 71.75 92 ASP A C 1
ATOM 719 O O . ASP A 1 92 ? 16.768 -5.113 -18.605 1.00 71.75 92 ASP A O 1
ATOM 723 N N . ILE A 1 93 ? 18.761 -5.448 -17.634 1.00 74.06 93 ILE A N 1
ATOM 724 C CA . ILE A 1 93 ? 18.267 -5.518 -16.251 1.00 74.06 93 ILE A CA 1
ATOM 725 C C . ILE A 1 93 ? 17.900 -4.118 -15.735 1.00 74.06 93 ILE A C 1
ATOM 727 O O . ILE A 1 93 ? 17.037 -3.986 -14.865 1.00 74.06 93 ILE A O 1
ATOM 731 N N . GLY A 1 94 ? 18.474 -3.058 -16.314 1.00 72.56 94 GLY A N 1
ATOM 732 C CA . GLY A 1 94 ? 18.131 -1.669 -16.001 1.00 72.56 94 GLY A CA 1
ATOM 733 C C . GLY A 1 94 ? 16.638 -1.369 -16.154 1.00 72.56 94 GLY A C 1
ATOM 734 O O . GLY A 1 94 ? 16.072 -0.650 -15.331 1.00 72.56 94 GLY A O 1
ATOM 735 N N . VAL A 1 95 ? 15.957 -2.009 -17.111 1.00 78.06 95 VAL A N 1
ATOM 736 C CA . VAL A 1 95 ? 14.501 -1.878 -17.314 1.00 78.06 95 VAL A CA 1
ATOM 737 C C . VAL A 1 95 ? 13.697 -2.294 -16.074 1.00 78.06 95 VAL A C 1
ATOM 739 O O . VAL A 1 95 ? 12.677 -1.679 -15.762 1.00 78.06 95 VAL A O 1
ATOM 742 N N . LEU A 1 96 ? 14.172 -3.293 -15.322 1.00 77.81 96 LEU A N 1
ATOM 743 C CA . LEU A 1 96 ? 13.494 -3.801 -14.123 1.00 77.81 96 LEU A CA 1
ATOM 744 C C . LEU A 1 96 ? 13.500 -2.789 -12.970 1.00 77.81 96 LEU A C 1
ATOM 746 O O . LEU A 1 96 ? 12.584 -2.796 -12.147 1.00 77.81 96 LEU A O 1
ATOM 750 N N . THR A 1 97 ? 14.496 -1.898 -12.919 1.00 79.00 97 THR A N 1
ATOM 751 C CA . THR A 1 97 ? 14.584 -0.857 -11.880 1.00 79.00 97 THR A CA 1
ATOM 752 C C . THR A 1 97 ? 13.478 0.191 -12.027 1.00 79.00 97 THR A C 1
ATOM 754 O O . THR A 1 97 ? 12.934 0.663 -11.030 1.00 79.00 97 THR A O 1
ATOM 757 N N . PHE A 1 98 ? 13.034 0.479 -13.255 1.00 80.06 98 PHE A N 1
ATOM 758 C CA . PHE A 1 98 ? 11.872 1.343 -13.492 1.00 80.06 98 PHE A CA 1
ATOM 759 C C . PHE A 1 98 ? 10.564 0.695 -13.018 1.00 80.06 98 PHE A C 1
ATOM 761 O O . PHE A 1 98 ? 9.629 1.393 -12.616 1.00 80.06 98 PHE A O 1
ATOM 768 N N . GLY A 1 99 ? 10.517 -0.640 -12.971 1.00 80.62 99 GLY A N 1
ATOM 769 C CA . GLY A 1 99 ? 9.427 -1.407 -12.372 1.00 80.62 99 GLY A CA 1
ATOM 770 C C . GLY A 1 99 ? 9.203 -1.110 -10.886 1.00 80.62 99 GLY A C 1
ATOM 771 O O . GLY A 1 99 ? 8.104 -1.348 -10.385 1.00 80.62 99 GLY A O 1
ATOM 772 N N . TYR A 1 100 ? 10.177 -0.523 -10.177 1.00 81.88 100 TYR A N 1
ATOM 773 C CA . TYR A 1 100 ? 10.017 -0.112 -8.775 1.00 81.88 100 TYR A CA 1
ATOM 774 C C . TYR A 1 100 ? 8.887 0.897 -8.577 1.00 81.88 100 TYR A C 1
ATOM 776 O O . TYR A 1 100 ? 8.305 0.934 -7.495 1.00 81.88 100 TYR A O 1
ATOM 784 N N . ALA A 1 101 ? 8.510 1.656 -9.611 1.00 80.31 101 ALA A N 1
ATOM 785 C CA . ALA A 1 101 ? 7.326 2.517 -9.579 1.00 80.31 101 ALA A CA 1
ATOM 786 C C . ALA A 1 101 ? 6.023 1.734 -9.303 1.00 80.31 101 ALA A C 1
ATOM 788 O O . ALA A 1 101 ? 5.042 2.306 -8.823 1.00 80.31 101 ALA A O 1
ATOM 789 N N . GLY A 1 102 ? 6.018 0.419 -9.535 1.00 82.69 102 GLY A N 1
ATOM 790 C CA . GLY A 1 102 ? 4.927 -0.472 -9.159 1.00 82.69 102 GLY A CA 1
ATOM 791 C C . GLY A 1 102 ? 4.728 -0.577 -7.646 1.00 82.69 102 GLY A C 1
ATOM 792 O O . GLY A 1 102 ? 3.589 -0.642 -7.196 1.00 82.69 102 GLY A O 1
ATOM 793 N N . LEU A 1 103 ? 5.793 -0.518 -6.834 1.00 82.06 103 LEU A N 1
ATOM 794 C CA . LEU A 1 103 ? 5.695 -0.610 -5.369 1.00 82.06 103 LEU A CA 1
ATOM 795 C C . LEU A 1 103 ? 4.742 0.431 -4.771 1.00 82.06 103 LEU A C 1
ATOM 797 O O . LEU A 1 103 ? 3.769 0.020 -4.132 1.00 82.06 103 LEU A O 1
ATOM 801 N N . PRO A 1 104 ? 4.955 1.750 -4.962 1.00 79.62 104 PRO A N 1
ATOM 802 C CA . PRO A 1 104 ? 4.040 2.744 -4.428 1.00 79.62 104 PRO A CA 1
ATOM 803 C C . PRO A 1 104 ? 2.633 2.546 -4.991 1.00 79.62 104 PRO A C 1
ATOM 805 O O . PRO A 1 104 ? 1.686 2.639 -4.216 1.00 79.62 1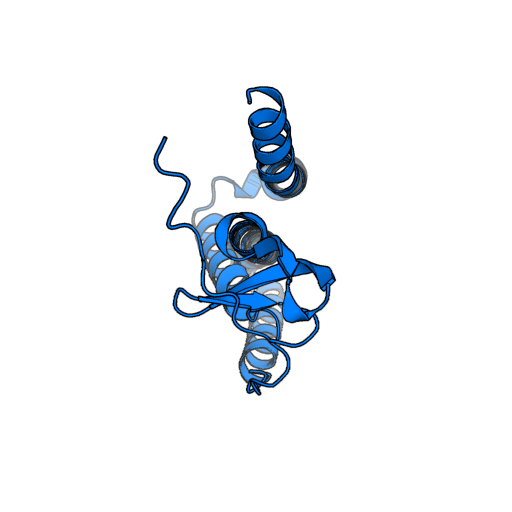04 PRO A O 1
ATOM 808 N N . ALA A 1 105 ? 2.478 2.187 -6.273 1.00 83.00 105 ALA A N 1
ATOM 809 C CA . ALA A 1 105 ? 1.173 1.891 -6.872 1.00 83.00 105 ALA A CA 1
ATOM 810 C C . ALA A 1 105 ? 0.418 0.786 -6.113 1.00 83.00 105 ALA A C 1
ATOM 812 O O . ALA A 1 105 ? -0.750 0.956 -5.755 1.00 83.00 105 ALA A O 1
ATOM 813 N N . GLY A 1 106 ? 1.105 -0.310 -5.794 1.00 83.19 106 GLY A N 1
ATOM 814 C CA . GLY A 1 106 ? 0.578 -1.403 -4.982 1.00 83.19 106 GLY A CA 1
ATOM 815 C C . GLY A 1 106 ? 0.181 -0.977 -3.570 1.00 83.19 106 GLY A C 1
ATOM 816 O O . GLY A 1 106 ? -0.924 -1.280 -3.112 1.00 83.19 106 GLY A O 1
ATOM 817 N N . VAL A 1 107 ? 1.061 -0.235 -2.888 1.00 81.50 107 VAL A N 1
ATOM 818 C CA . VAL A 1 107 ? 0.802 0.309 -1.542 1.00 81.50 107 VAL A CA 1
ATOM 819 C C . VAL A 1 107 ? -0.425 1.219 -1.555 1.00 81.50 107 VAL A C 1
ATOM 821 O O . VAL A 1 107 ? -1.313 1.069 -0.716 1.00 81.50 107 VAL A O 1
ATOM 824 N N . GLY A 1 108 ? -0.509 2.120 -2.533 1.00 79.06 108 GLY A N 1
ATOM 825 C CA . GLY A 1 108 ? -1.646 3.013 -2.720 1.00 79.06 108 GLY A CA 1
ATOM 826 C C . GLY A 1 108 ? -2.938 2.240 -2.933 1.00 79.06 108 GLY A C 1
ATOM 827 O O . GLY A 1 108 ? -3.906 2.459 -2.210 1.00 79.06 108 GLY A O 1
ATOM 828 N N . MET A 1 109 ? -2.944 1.267 -3.848 1.00 82.12 109 MET A N 1
ATOM 829 C CA . MET A 1 109 ? -4.122 0.439 -4.121 1.00 82.12 109 MET A CA 1
ATOM 830 C C . MET A 1 109 ? -4.598 -0.320 -2.876 1.00 82.12 109 MET A C 1
ATOM 832 O O . MET A 1 109 ? -5.798 -0.378 -2.594 1.00 82.12 109 MET A O 1
ATOM 836 N N . ARG A 1 110 ? -3.668 -0.852 -2.076 1.00 81.12 110 ARG A N 1
ATOM 837 C CA . ARG A 1 110 ? -4.005 -1.501 -0.806 1.00 81.12 110 ARG A CA 1
ATOM 838 C C . ARG A 1 110 ? -4.539 -0.513 0.229 1.00 81.12 110 ARG A C 1
ATOM 840 O O . ARG A 1 110 ? -5.504 -0.840 0.919 1.00 81.12 110 ARG A O 1
ATOM 847 N N . GLY A 1 111 ? -3.947 0.675 0.327 1.00 77.75 111 GLY A N 1
ATOM 848 C CA . GLY A 1 111 ? -4.411 1.741 1.216 1.00 77.75 111 GLY A CA 1
ATOM 849 C C . GLY A 1 111 ? -5.822 2.203 0.855 1.00 77.75 111 GLY A C 1
ATOM 850 O O . GLY A 1 111 ? -6.665 2.376 1.730 1.00 77.75 111 GLY A O 1
ATOM 851 N N . LEU A 1 112 ? -6.122 2.295 -0.438 1.00 79.00 112 LEU A N 1
ATOM 852 C CA . LEU A 1 112 ? -7.452 2.612 -0.954 1.00 79.00 112 LEU A CA 1
ATOM 853 C C . LEU A 1 112 ? -8.477 1.546 -0.625 1.00 79.00 112 LEU A C 1
ATOM 855 O O . LEU A 1 112 ? -9.547 1.858 -0.106 1.00 79.00 112 LEU A O 1
ATOM 859 N N . TYR A 1 113 ? -8.134 0.286 -0.880 1.00 80.56 113 TYR A N 1
ATOM 860 C CA . TYR A 1 113 ? -8.975 -0.835 -0.490 1.00 80.56 113 TYR A CA 1
ATOM 861 C C . TYR A 1 113 ? -9.282 -0.798 1.014 1.00 80.56 113 TYR A C 1
ATOM 863 O O . TYR A 1 113 ? -10.420 -1.016 1.432 1.00 80.56 113 TYR A O 1
ATOM 871 N N . TYR A 1 114 ? -8.279 -0.461 1.825 1.00 76.50 114 TYR A N 1
ATOM 872 C CA . TYR A 1 114 ? -8.440 -0.327 3.261 1.00 76.50 114 TYR A CA 1
ATOM 873 C C . TYR A 1 114 ? -9.400 0.809 3.642 1.00 76.50 114 TYR A C 1
ATOM 875 O O . TYR A 1 114 ? -10.364 0.565 4.366 1.00 76.50 114 TYR A O 1
ATOM 883 N N . LEU A 1 115 ? -9.195 2.011 3.100 1.00 75.88 115 LEU A N 1
ATOM 884 C CA . LEU A 1 115 ? -10.023 3.191 3.372 1.00 75.88 115 LEU A CA 1
ATOM 885 C C . LEU A 1 115 ? -11.479 3.042 2.910 1.00 75.88 115 LEU A C 1
ATOM 887 O O . LEU A 1 115 ? -12.382 3.586 3.540 1.00 75.88 115 LEU A O 1
ATOM 891 N N . LEU A 1 116 ? -11.708 2.330 1.806 1.00 77.25 116 LEU A N 1
ATOM 892 C CA . LEU A 1 116 ? -13.034 2.183 1.204 1.00 77.25 116 LEU A CA 1
ATOM 893 C C . LEU A 1 116 ? -13.842 1.025 1.792 1.00 77.25 116 LEU A C 1
ATOM 895 O O . LEU A 1 116 ? -15.054 1.146 1.968 1.00 77.25 116 LEU A O 1
ATOM 899 N N . PHE A 1 117 ? -13.190 -0.110 2.055 1.00 80.50 117 PHE A N 1
ATOM 900 C CA . PHE A 1 117 ? -13.883 -1.363 2.374 1.00 80.50 117 PHE A CA 1
ATOM 901 C C . PHE A 1 117 ? -13.595 -1.891 3.778 1.00 80.50 117 PHE A C 1
ATOM 903 O O . PHE A 1 117 ? -14.402 -2.660 4.313 1.00 80.50 117 PHE A O 1
ATOM 910 N N . GLN A 1 118 ? -12.460 -1.520 4.375 1.00 81.75 118 GLN A N 1
ATOM 911 C CA . GLN A 1 118 ? -12.060 -2.013 5.695 1.00 81.75 118 GLN A CA 1
ATOM 912 C C . GLN A 1 118 ? -12.112 -0.967 6.799 1.00 81.75 118 GLN A C 1
ATOM 914 O O . GLN A 1 118 ? -12.023 -1.349 7.963 1.00 81.75 118 GLN A O 1
ATOM 919 N N . SER A 1 119 ? -12.318 0.307 6.488 1.00 82.06 119 SER A N 1
ATOM 920 C CA . SER A 1 119 ? -12.513 1.335 7.498 1.00 82.06 119 SER A CA 1
ATOM 921 C C . SER A 1 119 ? -13.748 2.183 7.215 1.00 82.06 119 SER A C 1
ATOM 923 O O . SER A 1 119 ? -14.226 2.291 6.088 1.00 82.06 119 SER A O 1
ATOM 925 N N . ARG A 1 120 ? -14.328 2.743 8.275 1.00 83.81 120 ARG A N 1
ATOM 926 C CA . ARG A 1 120 ? -15.387 3.752 8.176 1.00 83.81 120 ARG A CA 1
ATOM 927 C C . ARG A 1 120 ? -15.334 4.681 9.377 1.00 83.81 120 ARG A C 1
ATOM 929 O O . ARG A 1 120 ? -14.963 4.252 10.465 1.00 83.81 120 ARG A O 1
ATOM 936 N N . TRP A 1 121 ? -15.735 5.930 9.197 1.00 82.94 121 TRP A N 1
ATOM 937 C CA . TRP A 1 121 ? -15.912 6.869 10.302 1.00 82.94 121 TRP A CA 1
ATOM 938 C C . TRP A 1 121 ? -17.340 6.759 10.840 1.00 82.94 121 TRP A C 1
ATOM 940 O O . TRP A 1 121 ? -18.292 6.969 10.085 1.00 82.94 121 TRP A O 1
ATOM 950 N N . ASP A 1 122 ? -17.498 6.374 12.106 1.00 86.00 122 ASP A N 1
ATOM 951 C CA . ASP A 1 122 ? -18.809 6.105 12.707 1.00 86.00 122 ASP A CA 1
ATOM 952 C C . ASP A 1 122 ? -18.777 6.300 14.234 1.00 86.00 122 ASP A C 1
ATOM 954 O O . ASP A 1 122 ? -17.709 6.448 14.838 1.00 86.00 122 ASP A O 1
ATOM 958 N N . TYR A 1 123 ? -19.945 6.328 14.870 1.00 82.75 123 TYR A N 1
ATOM 959 C CA . TYR A 1 123 ? -20.054 6.517 16.316 1.00 82.75 123 TYR A CA 1
ATOM 960 C C . TYR A 1 123 ? -19.778 5.213 17.078 1.00 82.75 123 TYR A C 1
ATOM 962 O O . TYR A 1 123 ? -20.332 4.161 16.763 1.00 82.75 123 TYR A O 1
ATOM 970 N N . CYS A 1 124 ? -18.929 5.272 18.108 1.00 86.12 124 CYS A N 1
ATOM 971 C CA . CYS A 1 124 ? -18.661 4.133 18.983 1.00 86.12 124 CYS A CA 1
ATOM 972 C C . CYS A 1 124 ? -19.437 4.284 20.303 1.00 86.12 124 CYS A C 1
ATOM 974 O O . CYS A 1 124 ? -19.019 5.095 21.132 1.00 86.12 124 CYS A O 1
ATOM 976 N N . PRO A 1 125 ? -20.479 3.468 20.571 1.00 85.75 125 PRO A N 1
ATOM 977 C CA . PRO A 1 125 ? -21.329 3.631 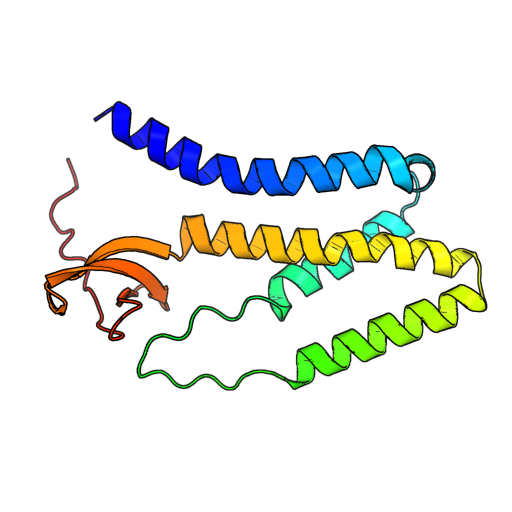21.755 1.00 85.75 125 PRO A CA 1
ATOM 978 C C . PRO A 1 125 ? -20.571 3.404 23.068 1.00 85.75 125 PRO A C 1
ATOM 980 O O . PRO A 1 125 ? -20.815 4.085 24.048 1.00 85.75 125 PRO A O 1
ATOM 983 N N . LYS A 1 126 ? -19.572 2.512 23.082 1.00 87.00 126 LYS A N 1
ATOM 984 C CA . LYS A 1 126 ? -18.744 2.255 24.278 1.00 87.00 126 LYS A CA 1
ATOM 985 C C . LYS A 1 126 ? -17.693 3.334 24.558 1.00 87.00 126 LYS A C 1
ATOM 987 O O . LYS A 1 126 ? -17.118 3.371 25.640 1.00 87.00 126 LYS A O 1
ATOM 992 N N . CYS A 1 127 ? -17.362 4.149 23.558 1.00 85.25 127 CYS A N 1
ATOM 993 C CA . CYS A 1 127 ? -16.403 5.249 23.703 1.00 85.25 127 CYS A CA 1
ATOM 994 C C . CYS A 1 127 ? -17.090 6.616 23.720 1.00 85.25 127 CYS A C 1
ATOM 996 O O . CYS A 1 127 ? -16.387 7.616 23.832 1.00 85.25 127 CYS A O 1
ATOM 998 N N . GLU A 1 128 ? -18.408 6.635 23.522 1.00 89.44 128 GLU A N 1
ATOM 999 C CA . GLU A 1 128 ? -19.267 7.814 23.420 1.00 89.44 128 GLU A CA 1
ATOM 1000 C C . GLU A 1 128 ? -18.760 8.894 22.448 1.00 89.44 128 GLU A C 1
ATOM 1002 O O . GLU A 1 128 ? -19.022 10.084 22.606 1.00 89.44 128 GLU A O 1
ATOM 1007 N N . ARG A 1 129 ? -18.020 8.493 21.406 1.00 88.69 129 ARG A N 1
ATOM 1008 C CA . ARG A 1 129 ? -17.396 9.418 20.448 1.00 88.69 129 ARG A CA 1
ATOM 1009 C C . ARG A 1 129 ? -17.319 8.839 19.043 1.00 88.69 129 ARG A C 1
ATOM 1011 O O . ARG A 1 129 ? -17.263 7.620 18.866 1.00 88.69 129 ARG A O 1
ATOM 1018 N N . TYR A 1 130 ? -17.249 9.723 18.050 1.00 84.50 130 TYR A N 1
ATOM 1019 C CA . TYR A 1 130 ? -16.942 9.349 16.670 1.00 84.50 130 TYR A CA 1
ATOM 1020 C C . TYR A 1 130 ? -15.495 8.875 16.553 1.00 84.50 130 TYR A C 1
ATOM 1022 O O . TYR A 1 130 ? -14.573 9.506 17.076 1.00 84.50 130 TYR A O 1
ATOM 1030 N N . ALA A 1 131 ? -15.301 7.741 15.891 1.00 86.12 131 ALA A N 1
ATOM 1031 C CA . ALA A 1 131 ? -13.995 7.136 15.705 1.00 86.12 131 ALA A CA 1
ATOM 1032 C C . ALA A 1 131 ? -13.923 6.385 14.373 1.00 86.12 131 ALA A C 1
ATOM 1034 O O . ALA A 1 131 ? -14.935 6.004 13.782 1.00 86.12 131 ALA A O 1
ATOM 1035 N N . TRP A 1 132 ? -12.697 6.109 13.928 1.00 85.25 132 TRP A N 1
ATOM 1036 C CA . TRP A 1 132 ? -12.470 5.135 12.868 1.00 85.25 132 TRP A CA 1
ATOM 1037 C C . TRP A 1 132 ? -12.837 3.739 13.372 1.00 85.25 132 TRP A C 1
ATOM 1039 O O . TRP A 1 132 ? -12.301 3.262 14.378 1.00 85.25 132 TRP A O 1
ATOM 1049 N N . LEU A 1 133 ? -13.750 3.089 12.663 1.00 85.56 133 LEU A N 1
ATOM 1050 C CA . LEU A 1 133 ? -14.075 1.685 12.827 1.00 85.56 133 LEU A CA 1
ATOM 1051 C C . LEU A 1 133 ? -13.361 0.869 11.761 1.00 85.56 133 LEU A C 1
ATOM 1053 O O . LEU A 1 133 ? -13.300 1.276 10.604 1.00 85.56 133 LEU A O 1
ATOM 1057 N N . LEU A 1 134 ? -12.869 -0.297 12.154 1.00 87.06 134 LEU A N 1
ATOM 1058 C CA . LEU A 1 134 ? -12.057 -1.190 11.342 1.00 87.06 134 LEU A CA 1
ATOM 1059 C C . LEU A 1 134 ? -12.763 -2.537 11.193 1.00 87.06 134 LEU A C 1
ATOM 1061 O O . LEU A 1 134 ? -13.192 -3.126 12.186 1.00 87.06 134 LEU A O 1
ATOM 1065 N N . LYS A 1 135 ? -12.896 -3.043 9.970 1.00 83.56 135 LYS A N 1
ATOM 1066 C CA . LYS A 1 135 ? -13.538 -4.327 9.683 1.00 83.56 135 LYS A CA 1
ATOM 1067 C C . LYS A 1 135 ? -12.512 -5.452 9.756 1.00 83.56 135 LYS A C 1
ATOM 1069 O O . LYS A 1 135 ? -11.564 -5.484 8.977 1.00 83.56 135 LYS A O 1
ATOM 1074 N N . ARG A 1 136 ? -12.738 -6.435 10.628 1.00 80.81 136 ARG A N 1
ATOM 1075 C CA . ARG A 1 136 ? -11.899 -7.636 10.741 1.00 80.81 136 ARG A CA 1
ATOM 1076 C C . ARG A 1 136 ? -12.748 -8.884 10.925 1.00 80.81 136 ARG A C 1
ATOM 1078 O O . ARG A 1 136 ? -13.610 -8.925 11.795 1.00 80.81 136 ARG A O 1
ATOM 1085 N N . ARG A 1 137 ? -12.510 -9.917 10.105 1.00 79.81 137 ARG A N 1
ATOM 1086 C CA . ARG A 1 137 ? -13.264 -11.193 10.141 1.00 79.81 137 ARG A CA 1
ATOM 1087 C C . ARG A 1 137 ? -14.793 -10.987 10.183 1.00 79.81 137 ARG A C 1
ATOM 1089 O O . ARG A 1 137 ? -15.495 -11.636 10.947 1.00 79.81 137 ARG A O 1
ATOM 1096 N N . GLY A 1 138 ? -15.289 -10.023 9.406 1.00 81.56 138 GLY A N 1
ATOM 1097 C CA . GLY A 1 138 ? -16.715 -9.683 9.329 1.00 81.56 138 GLY A CA 1
ATOM 1098 C C . GLY A 1 138 ? -17.251 -8.770 10.440 1.00 81.56 138 GLY A C 1
ATOM 1099 O O . GLY A 1 138 ? -18.357 -8.263 10.290 1.00 81.56 138 GLY A O 1
ATOM 1100 N N . LYS A 1 139 ? -16.484 -8.492 11.502 1.00 85.06 139 LYS A N 1
ATOM 1101 C CA . LYS A 1 139 ? -16.901 -7.632 12.625 1.00 85.06 139 LYS A CA 1
ATOM 1102 C C . LYS A 1 139 ? -16.246 -6.252 12.552 1.00 85.06 139 L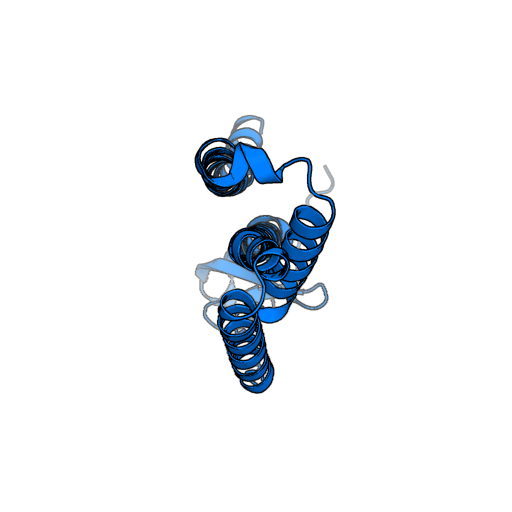YS A C 1
ATOM 1104 O O . LYS A 1 139 ? -15.124 -6.132 12.063 1.00 85.06 139 LYS A O 1
ATOM 1109 N N . TRP A 1 140 ? -16.931 -5.221 13.041 1.00 86.44 140 TRP A N 1
ATOM 1110 C CA . TRP A 1 140 ? -16.389 -3.862 13.131 1.00 86.44 140 TRP A CA 1
ATOM 1111 C C . TRP A 1 140 ? -15.793 -3.612 14.513 1.00 86.44 140 TRP A C 1
ATOM 1113 O O . TRP A 1 140 ? -16.386 -3.978 15.524 1.00 86.44 140 TRP A O 1
ATOM 1123 N N . TYR A 1 141 ? -14.625 -2.980 14.553 1.00 86.81 141 TYR A N 1
ATOM 1124 C CA . TYR A 1 141 ? -13.869 -2.705 15.767 1.00 86.81 141 TYR A CA 1
ATOM 1125 C C . TYR A 1 141 ? -13.550 -1.222 15.874 1.00 86.81 141 TYR A C 1
ATOM 1127 O O . TYR A 1 141 ? -13.092 -0.616 14.912 1.00 86.81 141 TYR A O 1
ATOM 1135 N N . CYS A 1 142 ? -13.733 -0.635 17.051 1.00 87.19 142 CYS A N 1
ATOM 1136 C CA . CYS A 1 142 ? -13.288 0.730 17.314 1.00 87.19 142 CYS A CA 1
ATOM 1137 C C . CYS A 1 142 ? -11.751 0.802 17.356 1.00 87.19 142 CYS A C 1
ATOM 1139 O O . CYS A 1 142 ? -11.131 0.102 18.156 1.00 87.19 142 CYS A O 1
ATOM 1141 N N . ASN A 1 143 ? -11.135 1.683 16.562 1.00 84.50 143 ASN A N 1
ATOM 1142 C CA . ASN A 1 143 ? -9.676 1.879 16.536 1.00 84.50 143 ASN A CA 1
ATOM 1143 C C . ASN A 1 143 ? -9.118 2.389 17.887 1.00 84.50 143 ASN A C 1
ATOM 1145 O O . ASN A 1 143 ? -7.971 2.154 18.236 1.00 84.50 143 ASN A O 1
ATOM 1149 N N . VAL A 1 144 ? -9.942 3.040 18.714 1.00 83.00 144 VAL A N 1
ATOM 1150 C CA . VAL A 1 144 ? -9.483 3.639 19.981 1.00 83.00 144 VAL A CA 1
ATOM 1151 C C . VAL A 1 144 ? -9.256 2.601 21.078 1.00 83.00 144 VAL A C 1
ATOM 1153 O O . VAL A 1 144 ? -8.213 2.596 21.722 1.00 83.00 144 VAL A O 1
ATOM 1156 N N . LYS A 1 145 ? -10.268 1.768 21.346 1.00 82.19 145 LYS A N 1
ATOM 1157 C CA . LYS A 1 145 ? -10.271 0.814 22.471 1.00 82.19 145 LYS A CA 1
ATOM 1158 C C . LYS A 1 145 ? -10.456 -0.644 22.034 1.00 82.19 145 LYS A C 1
ATOM 1160 O O . LYS A 1 145 ? -10.525 -1.527 22.879 1.00 82.19 145 LYS A O 1
ATOM 1165 N N . GLY A 1 146 ? -10.571 -0.913 20.733 1.00 81.88 146 GLY A N 1
ATOM 1166 C CA . GLY A 1 146 ? -10.697 -2.269 20.190 1.00 81.88 146 GLY A CA 1
ATOM 1167 C C . GLY A 1 146 ? -12.049 -2.944 20.423 1.00 81.88 146 GLY A C 1
ATOM 1168 O O . GLY A 1 146 ? -12.177 -4.153 20.251 1.00 81.88 146 GLY A O 1
ATOM 1169 N N . HIS A 1 147 ? -13.077 -2.196 20.823 1.00 85.38 147 HIS A N 1
ATOM 1170 C CA . HIS A 1 147 ? -14.397 -2.761 21.078 1.00 85.38 147 HIS A CA 1
ATOM 1171 C C . HIS A 1 147 ? -15.079 -3.234 19.795 1.00 85.38 147 HIS A C 1
ATOM 1173 O O . HIS A 1 147 ? -15.132 -2.486 18.820 1.00 85.38 147 HIS A O 1
ATOM 1179 N N . VAL A 1 148 ? -15.657 -4.437 19.838 1.00 84.62 148 VAL A N 1
ATOM 1180 C CA . VAL A 1 148 ? -16.563 -4.924 18.794 1.00 84.62 148 VAL A CA 1
ATOM 1181 C C . VAL A 1 148 ? -17.834 -4.084 18.821 1.00 84.62 148 VAL A C 1
ATOM 1183 O O . VAL A 1 148 ? -18.475 -3.957 19.868 1.00 84.62 148 VAL A O 1
ATOM 1186 N N . ILE A 1 149 ? -18.178 -3.531 17.667 1.00 82.12 149 ILE A N 1
ATOM 1187 C CA . ILE A 1 149 ? -19.474 -2.932 17.393 1.00 82.12 149 ILE A CA 1
ATOM 1188 C C . ILE A 1 149 ? -20.233 -3.990 16.604 1.00 82.12 149 ILE A C 1
ATOM 1190 O O . ILE A 1 149 ? -19.992 -4.190 15.410 1.00 82.12 149 ILE A O 1
ATOM 1194 N N . GLU A 1 150 ? -21.081 -4.743 17.303 1.00 68.62 150 GLU A N 1
ATOM 1195 C CA . GLU A 1 150 ? -22.105 -5.531 16.630 1.00 68.62 150 GLU A CA 1
ATOM 1196 C C . GLU A 1 150 ? -22.970 -4.535 15.880 1.00 68.62 150 GLU A C 1
ATOM 1198 O O . GLU A 1 150 ? -23.434 -3.541 16.439 1.00 68.62 150 GLU A O 1
ATOM 1203 N N . SER A 1 151 ? -23.084 -4.733 14.574 1.00 54.97 151 SER A N 1
ATOM 1204 C CA . SER A 1 151 ? -23.973 -3.931 13.765 1.00 54.97 151 SER A CA 1
ATOM 1205 C C . SER A 1 151 ? -25.392 -4.208 14.245 1.00 54.97 151 SER A C 1
ATOM 1207 O O . SER A 1 151 ? -26.035 -5.136 13.763 1.00 54.97 151 SER A O 1
ATOM 1209 N N . SER A 1 152 ? -25.899 -3.384 15.157 1.00 45.50 152 SER A N 1
ATOM 1210 C CA . SER A 1 152 ? -27.331 -3.194 15.374 1.00 45.50 152 SER A CA 1
ATOM 1211 C C . SER A 1 152 ? -27.932 -2.471 14.160 1.00 45.50 152 SER A C 1
ATOM 1213 O O . SER A 1 152 ? -28.581 -1.438 14.277 1.00 45.50 152 SER A O 1
ATOM 1215 N N . SER A 1 153 ? -27.654 -2.975 12.959 1.00 44.09 153 SER A N 1
ATOM 1216 C CA . SER A 1 153 ? -28.342 -2.615 11.727 1.00 44.09 153 SER A CA 1
ATOM 1217 C C . SER A 1 153 ? -29.292 -3.758 11.398 1.00 44.09 153 SER A C 1
ATOM 1219 O O . SER A 1 153 ? -29.136 -4.440 10.390 1.00 44.09 153 SER A O 1
ATOM 1221 N N . GLN A 1 154 ? -30.233 -3.979 12.314 1.00 40.47 154 GLN A N 1
ATOM 1222 C CA . GLN A 1 154 ? -31.513 -4.607 12.012 1.00 40.47 154 GLN A CA 1
ATOM 1223 C C . GLN A 1 154 ? -32.544 -3.553 11.547 1.00 40.47 154 GLN A C 1
ATOM 1225 O O . GLN A 1 154 ? -33.673 -3.898 11.251 1.00 40.47 154 GLN A O 1
ATOM 1230 N N . GLU A 1 155 ? -32.142 -2.286 11.380 1.00 38.53 155 GLU A N 1
ATOM 1231 C CA . GLU A 1 155 ? -32.957 -1.211 10.793 1.00 38.53 155 GLU A CA 1
ATOM 1232 C C . GLU A 1 155 ? -32.113 -0.390 9.810 1.00 38.53 155 GLU A C 1
ATOM 1234 O O . GLU A 1 155 ? -31.448 0.584 10.168 1.00 38.53 155 GLU A O 1
ATOM 1239 N N . ARG A 1 156 ? -32.045 -0.871 8.569 1.00 41.38 156 ARG A N 1
ATOM 1240 C CA . ARG A 1 156 ? -31.880 -0.093 7.322 1.00 41.38 156 ARG A CA 1
ATOM 1241 C C . ARG A 1 156 ? -32.024 -1.047 6.125 1.00 41.38 156 ARG A C 1
ATOM 1243 O O . ARG A 1 156 ? -31.208 -1.065 5.208 1.00 41.38 156 ARG A O 1
ATOM 1250 N N . ALA A 1 157 ? -33.028 -1.914 6.205 1.00 37.41 157 ALA A N 1
ATOM 1251 C CA . ALA A 1 157 ? -33.828 -2.250 5.044 1.00 37.41 157 ALA A CA 1
ATOM 1252 C C . ALA A 1 157 ? -34.993 -1.264 5.136 1.00 37.41 157 ALA A C 1
ATOM 1254 O O . ALA A 1 157 ? -35.720 -1.339 6.118 1.00 37.41 157 ALA A O 1
ATOM 1255 N N . ASP A 1 158 ? -34.958 -0.248 4.275 1.00 35.28 158 ASP A N 1
ATOM 1256 C CA . ASP A 1 158 ? -36.057 0.599 3.779 1.00 35.28 158 ASP A CA 1
ATOM 1257 C C . ASP A 1 158 ? -35.442 1.778 3.004 1.00 35.28 158 ASP A C 1
ATOM 1259 O O . ASP A 1 158 ? -34.696 2.593 3.605 1.00 35.28 158 ASP A O 1
#

Secondary structure (DSSP, 8-state):
-HHHHHHHHHHHHHHHHHHHHHHHHHHHHHSGGGTT-HHHHHHHHHHHHHHHHHS---PPPTT------HHHHHHHHHHHHHHHHHHTT-HHHHHHHHGGGHHHHHHHHHHHHIIIIIEEEEEETTTTEEEEEEEETTEEEETTT--EE----SS---

pLDDT: mean 73.7, std 12.88, range [35.28, 89.44]

Radius of gyration: 20.3 Å; chains: 1; bounding box: 62×26×49 Å